Protein AF-M1AM90-F1 (afdb_monomer_lite)

Sequence (160 aa):
MSVYAFPLSHRPKAVEILHHPFFWNSEMRLSFLRDASDRVELEDREDGSELLGALESVKTVALGGLWNDKMDSAFINDIGRYRRYKYDSVRDLLRVIRNKLNHYRELSKEIQGILGQVPEGFESYFSTRFPRLVIEVYKVLHTYCLEEDIFQKYFKGNQN

Foldseek 3Di:
DDDPDDDPPPPPDPQQVCLQCVNDDLVVLLLLLLVLLVVCVPDDPPPPDPLQVLQLVCLCQQQVDQVVVLADPVLVVVVVVPDDADSSGLSRVSVSSNVCVVCVVVDDPVVCVQCDDPRHSNSCSSCVNGVCNSNSSVVSCCVVVVPPPSCCCSRRNDPD

pLDDT: mean 88.47, std 16.45, range [31.17, 98.62]

Secondary structure (DSSP, 8-state):
-------GGG---HHHHHTSGGG--HHHHHHHHHHHHHHHHTS-TTTT-HHHHHHHHTHHHHHSS-GGGGS-HHHHHHHHTT----TT-HHHHHHHHHHHHHTGGGS-HHHHHHH-STTHHHHHHHHHH-TTHHHHHHHHHHHHSTT-HHHHHHHT----

InterPro domains:
  IPR010513 KEN domain [PF06479] (29-155)
  IPR010513 KEN domain [PS51392] (26-157)
  IPR038357 KEN domain superfamily [G3DSA:1.20.1440.180] (26-160)
  IPR045133 Serine/threonine-protein kinase/endoribonuclease IRE1/2-like [PTHR13954] (9-158)

Organism: Solanum tuberosum (NCBI:txid4113)

Structure (mmCIF, N/CA/C/O backbone):
data_AF-M1AM90-F1
#
_entry.id   AF-M1AM90-F1
#
loop_
_atom_site.group_PDB
_atom_site.id
_atom_site.type_symbol
_atom_site.label_atom_id
_atom_site.label_alt_id
_atom_site.label_comp_id
_atom_site.label_asym_id
_atom_site.label_entity_id
_atom_site.label_seq_id
_atom_site.pdbx_PDB_ins_code
_atom_site.Cartn_x
_atom_site.Cartn_y
_atom_site.Cartn_z
_atom_site.occupancy
_atom_site.B_iso_or_equiv
_atom_site.auth_seq_id
_atom_site.auth_comp_id
_atom_site.auth_asym_id
_atom_site.auth_atom_id
_atom_site.pdbx_PDB_model_num
ATOM 1 N N . MET A 1 1 ? -11.673 -35.713 -24.450 1.00 39.75 1 MET A N 1
ATOM 2 C CA . MET A 1 1 ? -10.957 -34.999 -23.373 1.00 39.75 1 MET A CA 1
ATOM 3 C C . MET A 1 1 ? -9.577 -34.646 -23.900 1.00 39.75 1 MET A C 1
ATOM 5 O O . MET A 1 1 ? -8.798 -35.558 -24.130 1.00 39.75 1 MET A O 1
ATOM 9 N N . SER A 1 2 ? -9.311 -33.372 -24.192 1.00 38.16 2 SER A N 1
ATOM 10 C CA . SER A 1 2 ? -7.992 -32.914 -24.650 1.00 38.16 2 SER A CA 1
ATOM 11 C C . SER A 1 2 ? -7.334 -32.150 -23.508 1.00 38.16 2 SER A C 1
ATOM 13 O O . SER A 1 2 ? -7.781 -31.064 -23.144 1.00 38.16 2 SER A O 1
ATOM 15 N N . VAL A 1 3 ? -6.327 -32.761 -22.891 1.00 45.84 3 VAL A N 1
ATOM 16 C CA . VAL A 1 3 ? -5.437 -32.107 -21.931 1.00 45.84 3 VAL A CA 1
ATOM 17 C C . VAL A 1 3 ? -4.437 -31.278 -22.728 1.00 45.84 3 VAL A C 1
ATOM 19 O O . VAL A 1 3 ? -3.492 -31.812 -23.301 1.00 45.84 3 VAL A O 1
ATOM 22 N N . TYR A 1 4 ? -4.655 -29.965 -22.782 1.00 49.28 4 TYR A N 1
ATOM 23 C CA . TYR A 1 4 ? -3.642 -29.021 -23.242 1.00 49.28 4 TYR A CA 1
ATOM 24 C C . TYR A 1 4 ? -2.497 -29.001 -22.222 1.00 49.28 4 TYR A C 1
ATOM 26 O O . TYR A 1 4 ? -2.561 -28.321 -21.199 1.00 49.28 4 TYR A O 1
ATOM 34 N N . ALA A 1 5 ? -1.457 -29.790 -22.483 1.00 51.53 5 ALA A N 1
ATOM 35 C CA . ALA A 1 5 ? -0.193 -29.694 -21.773 1.00 51.53 5 ALA A CA 1
ATOM 36 C C . ALA A 1 5 ? 0.522 -28.410 -22.223 1.00 51.53 5 ALA A C 1
ATOM 38 O O . ALA A 1 5 ? 0.923 -28.283 -23.379 1.00 51.53 5 ALA A O 1
ATOM 39 N N . PHE A 1 6 ? 0.653 -27.443 -21.313 1.00 45.41 6 PHE A N 1
ATOM 40 C CA . PHE A 1 6 ? 1.503 -26.270 -21.518 1.00 45.41 6 PHE A CA 1
ATOM 41 C C . PHE A 1 6 ? 2.966 -26.704 -21.762 1.00 45.41 6 PHE A C 1
ATOM 43 O O . PHE A 1 6 ? 3.430 -27.648 -21.114 1.00 45.41 6 PHE A O 1
ATOM 50 N N . PRO A 1 7 ? 3.717 -26.024 -22.650 1.00 48.88 7 PRO A N 1
ATOM 51 C CA . PRO A 1 7 ? 5.130 -26.313 -22.873 1.00 48.88 7 PRO A CA 1
ATOM 52 C C . PRO A 1 7 ? 5.957 -26.167 -21.583 1.00 48.88 7 PRO A C 1
ATOM 54 O O . PRO A 1 7 ? 5.844 -25.175 -20.862 1.00 48.88 7 PRO A O 1
ATOM 57 N N . LEU A 1 8 ? 6.830 -27.147 -21.317 1.00 51.03 8 LEU A N 1
ATOM 58 C CA . LEU A 1 8 ? 7.662 -27.265 -20.104 1.00 51.03 8 LEU A CA 1
ATOM 59 C C . LEU A 1 8 ? 8.604 -26.070 -19.850 1.00 51.03 8 LEU A C 1
ATOM 61 O O . LEU A 1 8 ? 9.078 -25.904 -18.730 1.00 51.03 8 LEU A O 1
ATOM 65 N N . SER A 1 9 ? 8.856 -25.231 -20.858 1.00 53.50 9 SER A N 1
ATOM 66 C CA . SER A 1 9 ? 9.759 -24.072 -20.798 1.00 53.50 9 SER A CA 1
ATOM 67 C C . SER A 1 9 ? 9.219 -22.865 -20.021 1.00 53.50 9 SER A C 1
ATOM 69 O O . SER A 1 9 ? 9.967 -21.923 -19.795 1.00 53.50 9 SER A O 1
ATOM 71 N N . HIS A 1 10 ? 7.950 -22.889 -19.602 1.00 54.16 10 HIS A N 1
ATOM 72 C CA . HIS A 1 10 ? 7.307 -21.791 -18.864 1.00 54.16 10 HIS A CA 1
ATOM 73 C C . HIS A 1 10 ? 6.840 -22.198 -17.463 1.00 54.16 10 HIS A C 1
ATOM 75 O O . HIS A 1 10 ? 6.128 -21.437 -16.811 1.00 54.16 10 HIS A O 1
ATOM 81 N N . ARG A 1 11 ? 7.184 -23.406 -16.994 1.00 51.91 11 ARG A N 1
ATOM 82 C CA . ARG A 1 11 ? 6.877 -23.802 -15.619 1.00 51.91 11 ARG A CA 1
ATOM 83 C C . ARG A 1 11 ? 7.877 -23.082 -14.704 1.00 51.91 11 ARG A C 1
ATOM 85 O O . ARG A 1 11 ? 9.056 -23.434 -14.769 1.00 51.91 11 ARG A O 1
ATOM 92 N N . PRO A 1 12 ? 7.444 -22.115 -13.870 1.00 55.53 12 PRO A N 1
ATOM 93 C CA . PRO A 1 12 ? 8.330 -21.548 -12.865 1.00 55.53 12 PRO A CA 1
ATOM 94 C C . PRO A 1 12 ? 8.877 -22.691 -12.015 1.00 55.53 12 PRO A C 1
ATOM 96 O O . PRO A 1 12 ? 8.158 -23.651 -11.699 1.00 55.53 12 PRO A O 1
ATOM 99 N N . LYS A 1 13 ? 10.168 -22.635 -11.693 1.00 58.69 13 LYS A N 1
ATOM 100 C CA . LYS A 1 13 ? 10.783 -23.647 -10.829 1.00 58.69 13 LYS A CA 1
ATOM 101 C C . LYS A 1 13 ? 9.993 -23.675 -9.520 1.00 58.69 13 LYS A C 1
ATOM 103 O O . LYS A 1 13 ? 9.533 -22.639 -9.057 1.00 58.69 13 LYS A O 1
ATOM 108 N N . ALA A 1 14 ? 9.825 -24.841 -8.895 1.00 55.25 14 ALA A N 1
ATOM 109 C CA . ALA A 1 14 ? 9.034 -24.953 -7.659 1.00 55.25 14 ALA A CA 1
ATOM 110 C C . ALA A 1 14 ? 9.487 -23.957 -6.565 1.00 55.25 14 ALA A C 1
ATOM 112 O O . ALA A 1 14 ? 8.665 -23.467 -5.798 1.00 55.25 14 ALA A O 1
ATOM 113 N N . VAL A 1 15 ? 10.776 -23.595 -6.566 1.00 55.91 15 VAL A N 1
ATOM 114 C CA . VAL A 1 15 ? 11.354 -22.559 -5.701 1.00 55.91 15 VAL A CA 1
ATOM 115 C C . VAL A 1 15 ? 10.857 -21.142 -6.029 1.00 55.91 15 VAL A C 1
ATOM 117 O O . VAL A 1 15 ? 10.662 -20.351 -5.124 1.00 55.91 15 VAL A O 1
ATOM 120 N N . GLU A 1 16 ? 10.581 -20.817 -7.292 1.00 57.38 16 GLU A N 1
ATOM 121 C CA . GLU A 1 16 ? 10.027 -19.520 -7.717 1.00 57.38 16 GLU A CA 1
ATOM 122 C C . GLU A 1 16 ? 8.544 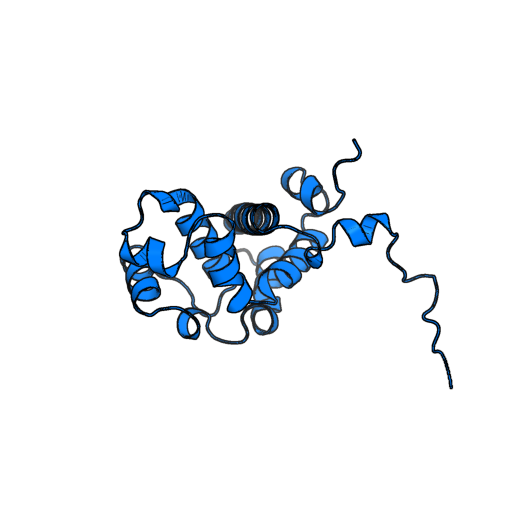-19.394 -7.323 1.00 57.38 16 GLU A C 1
ATOM 124 O O . GLU A 1 16 ? 8.069 -18.305 -7.013 1.00 57.38 16 GLU A O 1
ATOM 129 N N . ILE A 1 17 ? 7.812 -20.517 -7.258 1.00 60.66 17 ILE A N 1
ATOM 130 C CA . ILE A 1 17 ? 6.397 -20.544 -6.849 1.00 60.66 17 ILE A CA 1
ATOM 131 C C . ILE A 1 17 ? 6.238 -20.228 -5.356 1.00 60.66 17 ILE A C 1
ATOM 133 O O . ILE A 1 17 ? 5.307 -19.515 -4.988 1.00 60.66 17 ILE A O 1
ATOM 137 N N . LEU A 1 18 ? 7.140 -20.718 -4.499 1.00 62.09 18 LEU A N 1
ATOM 138 C CA . LEU A 1 18 ? 7.067 -20.501 -3.047 1.00 62.09 18 LEU A CA 1
ATOM 139 C C . LEU A 1 18 ? 7.219 -19.024 -2.647 1.00 62.09 18 LEU A C 1
ATOM 141 O O . LEU A 1 18 ? 6.713 -18.622 -1.602 1.00 62.09 18 LEU A O 1
ATOM 145 N N . HIS A 1 19 ? 7.847 -18.203 -3.493 1.00 73.88 19 HIS A N 1
ATOM 146 C CA . HIS A 1 19 ? 8.034 -16.766 -3.256 1.00 73.88 19 HIS A CA 1
ATOM 147 C C . HIS A 1 19 ? 6.938 -15.898 -3.869 1.00 73.88 19 HIS A C 1
ATOM 149 O O . HIS A 1 19 ? 6.949 -14.678 -3.710 1.00 73.88 19 HIS A O 1
ATOM 155 N N . HIS A 1 20 ? 5.959 -16.514 -4.533 1.00 85.38 20 HIS A N 1
ATOM 156 C CA . HIS A 1 20 ? 4.832 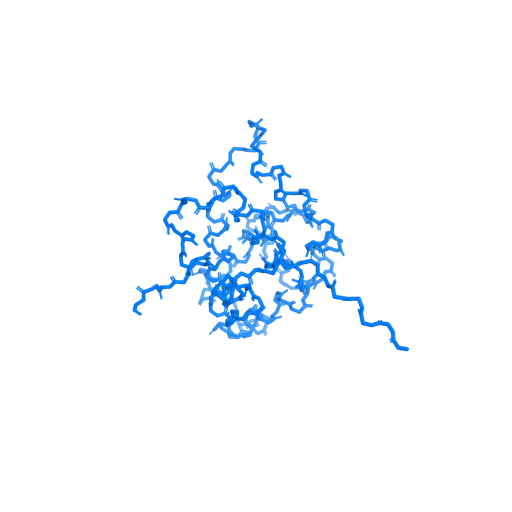-15.791 -5.088 1.00 85.38 20 HIS A CA 1
ATOM 157 C C . HIS A 1 20 ? 3.990 -15.157 -3.958 1.00 85.38 20 HIS A C 1
ATOM 159 O O . HIS A 1 20 ? 3.638 -15.863 -3.006 1.00 85.38 20 HIS A O 1
ATOM 165 N N . PRO A 1 21 ? 3.558 -13.880 -4.076 1.00 90.75 21 PRO A N 1
ATOM 166 C CA . PRO A 1 21 ? 2.822 -13.173 -3.017 1.00 90.75 21 PRO A CA 1
ATOM 167 C C . PRO A 1 21 ? 1.542 -13.845 -2.512 1.00 90.75 21 PRO A C 1
ATOM 169 O O . PRO A 1 21 ? 1.039 -13.533 -1.432 1.00 90.75 21 PRO A O 1
ATOM 172 N N . PHE A 1 22 ? 1.011 -14.787 -3.293 1.00 87.31 22 PHE A N 1
ATOM 173 C CA . PHE A 1 22 ? -0.095 -15.650 -2.886 1.00 87.31 22 PHE A CA 1
ATOM 174 C C . PHE A 1 22 ? 0.187 -16.391 -1.569 1.00 87.31 22 PHE A C 1
ATOM 176 O O . PHE A 1 22 ? -0.715 -16.496 -0.743 1.00 87.31 22 PHE A O 1
ATOM 183 N N . PHE A 1 23 ? 1.424 -16.845 -1.349 1.00 89.38 23 PHE A N 1
ATOM 184 C CA . PHE A 1 23 ? 1.813 -17.625 -0.167 1.00 89.38 23 PHE A CA 1
ATOM 185 C C . PHE A 1 23 ? 2.270 -16.773 1.019 1.00 89.38 23 PHE A C 1
ATOM 187 O O . PHE A 1 23 ? 2.543 -17.306 2.092 1.00 89.38 23 PHE A O 1
ATOM 194 N N . TRP A 1 24 ? 2.360 -15.456 0.852 1.00 94.12 24 TRP A N 1
ATOM 195 C CA . TRP A 1 24 ? 2.788 -14.571 1.926 1.00 94.12 24 TRP A CA 1
ATOM 196 C C . TRP A 1 24 ? 1.696 -14.411 2.979 1.00 94.12 24 TRP A C 1
ATOM 198 O O . TRP A 1 24 ? 0.523 -14.208 2.651 1.00 94.12 24 TRP A O 1
ATOM 208 N N . ASN A 1 25 ? 2.110 -14.441 4.244 1.00 95.50 25 ASN A N 1
ATOM 209 C CA . ASN A 1 25 ? 1.264 -14.061 5.369 1.00 95.50 25 ASN A CA 1
ATOM 210 C C . ASN A 1 25 ? 1.074 -12.530 5.433 1.00 95.50 25 ASN A C 1
ATOM 212 O O . ASN A 1 25 ? 1.709 -11.769 4.693 1.00 95.50 25 ASN A O 1
ATOM 216 N N . SER A 1 26 ? 0.196 -12.073 6.330 1.00 97.31 26 SER A N 1
ATOM 217 C CA . SER A 1 26 ? -0.151 -10.654 6.457 1.00 97.31 26 SER A CA 1
ATOM 218 C C . SER A 1 26 ? 1.056 -9.771 6.783 1.00 97.31 26 SER A C 1
ATOM 220 O O . SER A 1 26 ? 1.207 -8.692 6.212 1.00 97.31 26 SER A O 1
ATOM 222 N N . GLU A 1 27 ? 1.959 -10.240 7.646 1.00 97.31 27 GLU A N 1
ATOM 223 C CA . GLU A 1 27 ? 3.176 -9.511 8.010 1.00 97.31 27 GLU A CA 1
ATOM 224 C C . GLU A 1 27 ? 4.104 -9.302 6.806 1.00 97.31 27 GLU A C 1
ATOM 226 O O . GLU A 1 27 ? 4.548 -8.182 6.548 1.00 97.31 27 GLU A O 1
ATOM 231 N N . MET A 1 28 ? 4.350 -10.352 6.020 1.00 96.50 28 MET A N 1
ATOM 232 C CA . MET A 1 28 ? 5.222 -10.283 4.850 1.00 96.50 28 MET A CA 1
ATOM 233 C C . MET A 1 28 ? 4.636 -9.375 3.764 1.00 96.50 28 MET A C 1
ATOM 235 O O . MET A 1 28 ? 5.372 -8.577 3.181 1.00 96.50 28 MET A O 1
ATOM 239 N N . ARG A 1 29 ? 3.315 -9.419 3.539 1.00 98.00 29 ARG A N 1
ATOM 240 C CA . ARG A 1 29 ? 2.629 -8.506 2.608 1.00 98.00 29 ARG A CA 1
ATOM 241 C C . ARG A 1 29 ? 2.736 -7.050 3.049 1.00 98.00 29 ARG A C 1
ATOM 243 O O . ARG A 1 29 ? 3.083 -6.200 2.233 1.00 98.00 29 ARG A O 1
ATOM 250 N N . LEU A 1 30 ? 2.487 -6.757 4.326 1.00 98.31 30 LEU A N 1
ATOM 251 C CA . LEU A 1 30 ? 2.615 -5.397 4.855 1.00 98.31 30 LEU A CA 1
ATOM 252 C C . LEU A 1 30 ? 4.058 -4.899 4.806 1.00 98.31 30 LEU A C 1
ATOM 254 O O . LEU A 1 30 ? 4.295 -3.761 4.403 1.00 98.31 30 LEU A O 1
ATOM 258 N N . SER A 1 31 ? 5.023 -5.754 5.152 1.00 98.00 31 SER A N 1
ATOM 259 C CA . SER A 1 31 ? 6.439 -5.415 5.037 1.00 98.00 31 SER A CA 1
ATOM 260 C C . SER A 1 31 ? 6.822 -5.122 3.587 1.00 98.00 31 SER A C 1
ATOM 262 O O . SER A 1 31 ? 7.526 -4.146 3.355 1.00 98.00 31 SER A O 1
ATOM 264 N N . PHE A 1 32 ? 6.346 -5.914 2.621 1.00 98.19 32 PHE A N 1
ATOM 265 C CA . PHE A 1 32 ? 6.599 -5.665 1.203 1.00 98.19 32 PHE A CA 1
ATOM 266 C C . PHE A 1 32 ? 6.022 -4.322 0.747 1.00 98.19 32 PHE A C 1
ATOM 268 O O . PHE A 1 32 ? 6.730 -3.539 0.125 1.00 98.19 32 PHE A O 1
ATOM 275 N N . LEU A 1 33 ? 4.761 -4.017 1.078 1.00 98.44 33 LEU A N 1
ATOM 276 C CA . LEU A 1 33 ? 4.135 -2.746 0.691 1.00 98.44 33 LEU A CA 1
ATOM 277 C C . LEU A 1 33 ? 4.821 -1.532 1.336 1.00 98.44 33 LEU A C 1
ATOM 279 O O . LEU A 1 33 ? 4.917 -0.481 0.703 1.00 98.44 33 LEU A O 1
ATOM 283 N N . ARG A 1 34 ? 5.311 -1.673 2.574 1.00 98.38 34 ARG A N 1
ATOM 284 C CA . ARG A 1 34 ? 6.096 -0.640 3.261 1.00 98.38 34 ARG A CA 1
ATOM 285 C C . ARG A 1 34 ? 7.413 -0.380 2.530 1.00 98.38 34 ARG A C 1
ATOM 287 O O . ARG A 1 34 ? 7.662 0.755 2.137 1.00 98.38 34 ARG A O 1
ATOM 294 N N . ASP A 1 35 ? 8.199 -1.429 2.297 1.00 98.06 35 ASP A N 1
ATOM 295 C CA . ASP A 1 35 ? 9.513 -1.326 1.655 1.00 98.06 35 ASP A CA 1
ATOM 296 C C . ASP A 1 35 ? 9.368 -0.842 0.193 1.00 98.06 35 ASP A C 1
ATOM 298 O O . ASP A 1 35 ? 10.129 0.008 -0.269 1.00 98.06 35 ASP A O 1
ATOM 302 N N . ALA A 1 36 ? 8.313 -1.282 -0.507 1.00 98.12 36 ALA A N 1
ATOM 303 C CA . ALA A 1 36 ? 7.926 -0.764 -1.817 1.00 98.12 36 ALA A CA 1
ATOM 304 C C . ALA A 1 36 ? 7.619 0.738 -1.775 1.00 98.12 36 ALA A C 1
ATOM 306 O O . ALA A 1 36 ? 8.115 1.484 -2.616 1.00 98.12 36 ALA A O 1
ATOM 307 N N . SER A 1 37 ? 6.828 1.191 -0.792 1.00 98.19 37 SER A N 1
ATOM 308 C CA . SER A 1 37 ? 6.523 2.612 -0.609 1.00 98.19 37 SER A CA 1
ATOM 309 C C . SER A 1 37 ? 7.782 3.439 -0.370 1.00 98.19 37 SER A C 1
ATOM 311 O O . SER A 1 37 ? 7.878 4.535 -0.911 1.00 98.19 37 SER A O 1
ATOM 313 N N . ASP A 1 38 ? 8.715 2.965 0.452 1.00 96.88 38 ASP A N 1
ATOM 314 C CA . ASP A 1 38 ? 9.943 3.705 0.743 1.00 96.88 38 ASP A CA 1
ATOM 315 C C . ASP A 1 38 ? 10.833 3.807 -0.495 1.00 96.88 38 ASP A C 1
ATOM 317 O O . ASP A 1 38 ? 11.310 4.896 -0.814 1.00 96.88 38 ASP A O 1
ATOM 321 N N . ARG A 1 39 ? 10.957 2.720 -1.264 1.00 95.69 39 ARG A N 1
ATOM 322 C CA . ARG A 1 39 ? 11.736 2.711 -2.504 1.00 95.69 39 ARG A CA 1
ATOM 323 C C . ARG A 1 39 ? 11.203 3.687 -3.551 1.00 95.69 39 ARG A C 1
ATOM 325 O O . ARG A 1 39 ? 11.993 4.409 -4.154 1.00 95.69 39 ARG A O 1
ATOM 332 N N . VAL A 1 40 ? 9.889 3.719 -3.779 1.00 94.75 40 VAL A N 1
ATOM 333 C CA . VAL A 1 40 ? 9.280 4.593 -4.803 1.00 94.75 40 VAL A CA 1
ATOM 334 C C . VAL A 1 40 ? 9.187 6.054 -4.358 1.00 94.75 40 VAL A C 1
ATOM 336 O O . VAL A 1 40 ? 8.995 6.940 -5.188 1.00 94.75 40 VAL A O 1
ATOM 339 N N . GLU A 1 41 ? 9.309 6.342 -3.058 1.00 92.94 41 GLU A N 1
ATOM 340 C CA . GLU A 1 41 ? 9.377 7.722 -2.568 1.00 92.94 41 GLU A CA 1
ATOM 341 C C . GLU A 1 41 ? 10.725 8.391 -2.873 1.00 92.94 41 GLU A C 1
ATOM 343 O O . GLU A 1 41 ? 10.757 9.619 -2.929 1.00 92.94 41 GLU A O 1
ATOM 348 N N . LEU A 1 42 ? 11.784 7.610 -3.128 1.00 91.00 42 LEU A N 1
ATOM 349 C CA . LEU A 1 42 ? 13.095 8.103 -3.576 1.00 91.00 42 LEU A CA 1
ATOM 350 C C . LEU A 1 42 ? 13.104 8.553 -5.045 1.00 91.00 42 LEU A C 1
ATOM 352 O O . LEU A 1 42 ? 14.031 9.235 -5.465 1.00 91.00 42 LEU A O 1
ATOM 356 N N . GLU A 1 43 ? 12.092 8.169 -5.824 1.00 88.50 43 GLU A N 1
ATOM 357 C CA . GLU A 1 43 ? 11.989 8.521 -7.238 1.00 88.50 43 GLU A CA 1
ATOM 358 C C . GLU A 1 43 ? 11.405 9.929 -7.424 1.00 88.50 43 GLU A C 1
ATOM 360 O O . GLU A 1 43 ? 10.340 10.267 -6.868 1.00 88.50 43 GLU A O 1
ATOM 365 N N . ASP A 1 44 ? 12.072 10.722 -8.266 1.00 77.88 44 ASP A N 1
ATOM 366 C CA . ASP A 1 44 ? 11.612 12.051 -8.653 1.00 77.88 44 ASP A CA 1
ATOM 367 C C . ASP A 1 44 ? 10.375 11.955 -9.566 1.00 77.88 44 ASP A C 1
ATOM 369 O O . ASP A 1 44 ? 10.287 11.133 -10.481 1.00 77.88 44 ASP A O 1
ATOM 373 N N . ARG A 1 45 ? 9.377 12.795 -9.280 1.00 72.12 45 ARG A N 1
ATOM 374 C CA . ARG A 1 45 ? 8.126 12.885 -10.042 1.00 72.12 45 ARG A CA 1
ATOM 375 C C . ARG A 1 45 ? 8.298 13.665 -11.344 1.00 72.12 45 ARG A C 1
ATOM 377 O O . ARG A 1 45 ? 7.459 13.501 -12.228 1.00 72.12 45 ARG A O 1
ATOM 384 N N . GLU A 1 46 ? 9.312 14.520 -11.436 1.00 67.94 46 GLU A N 1
ATOM 385 C CA . GLU A 1 46 ? 9.529 15.426 -12.567 1.00 67.94 46 GLU A CA 1
ATOM 386 C C . GLU A 1 46 ? 10.466 14.820 -13.625 1.00 67.94 46 GLU A C 1
ATOM 388 O O . GLU A 1 46 ? 10.289 15.087 -14.812 1.00 67.94 46 GLU A O 1
ATOM 393 N N . ASP A 1 47 ? 11.345 13.893 -13.230 1.00 72.69 47 ASP A N 1
ATOM 394 C CA . ASP A 1 47 ? 12.392 13.333 -14.102 1.00 72.69 47 ASP A CA 1
ATOM 395 C C . ASP A 1 47 ? 11.977 12.096 -14.920 1.00 72.69 47 ASP A C 1
ATOM 397 O O . ASP A 1 47 ? 12.818 11.401 -15.487 1.00 72.69 47 ASP A O 1
ATOM 401 N N . GLY A 1 48 ? 10.681 11.791 -15.020 1.00 72.75 48 GLY A N 1
ATOM 402 C CA . GLY A 1 48 ? 10.215 10.708 -15.896 1.00 72.75 48 GLY A CA 1
ATOM 403 C C . GLY A 1 48 ? 10.713 9.312 -15.494 1.00 72.75 48 GLY A C 1
ATOM 404 O O . GLY A 1 48 ? 10.978 8.489 -16.366 1.00 72.75 48 GLY A O 1
ATOM 405 N N . SER A 1 49 ? 10.822 9.040 -14.186 1.00 90.19 49 SER A N 1
ATOM 406 C CA . SER A 1 49 ? 11.212 7.732 -13.637 1.00 90.19 49 SER A CA 1
ATOM 407 C C . SER A 1 49 ? 10.433 6.577 -14.281 1.00 90.19 49 SER A C 1
ATOM 409 O O . SER A 1 49 ? 9.204 6.493 -14.167 1.00 90.19 49 SER A O 1
ATOM 411 N N . GLU A 1 50 ? 11.157 5.648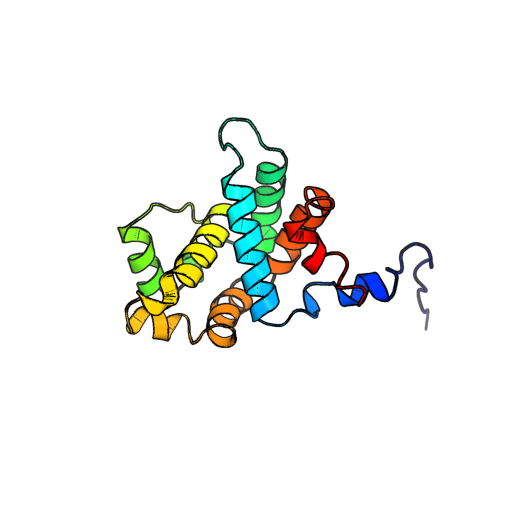 -14.915 1.00 93.56 50 GLU A N 1
ATOM 412 C CA . GLU A 1 50 ? 10.573 4.447 -15.524 1.00 93.56 50 GLU A CA 1
ATOM 413 C C . GLU A 1 50 ? 9.865 3.575 -14.483 1.00 93.56 50 GLU A C 1
ATOM 415 O O . GLU A 1 50 ? 8.790 3.041 -14.755 1.00 93.56 50 GLU A O 1
ATOM 420 N N . LEU A 1 51 ? 10.420 3.486 -13.268 1.00 95.00 51 LEU A N 1
ATOM 421 C CA . LEU A 1 51 ? 9.822 2.745 -12.160 1.00 95.00 51 LEU A CA 1
ATOM 422 C C . LEU A 1 51 ? 8.478 3.357 -11.748 1.00 95.00 51 LEU A C 1
ATOM 424 O O . LEU A 1 51 ? 7.491 2.634 -11.599 1.00 95.00 51 LEU A O 1
ATOM 428 N N . LEU A 1 52 ? 8.407 4.683 -11.584 1.00 94.75 52 LEU A N 1
ATOM 429 C CA . LEU A 1 52 ? 7.139 5.352 -11.275 1.00 94.75 52 LEU A CA 1
ATOM 430 C C . LEU A 1 52 ? 6.136 5.222 -12.419 1.00 94.75 52 LEU A C 1
ATOM 432 O O . LEU A 1 52 ? 4.957 4.974 -12.165 1.00 94.75 52 LEU A O 1
ATOM 436 N N . GLY A 1 53 ? 6.595 5.349 -13.665 1.00 95.44 53 GLY A N 1
ATOM 437 C CA . GLY A 1 53 ? 5.766 5.132 -14.847 1.00 95.44 53 GLY A CA 1
ATOM 438 C C . GLY A 1 53 ? 5.168 3.725 -14.864 1.00 95.44 53 GLY A C 1
ATOM 439 O O . GLY A 1 53 ? 3.955 3.566 -15.014 1.00 95.44 53 GLY A O 1
ATOM 440 N N . ALA A 1 54 ? 5.991 2.703 -14.623 1.00 96.94 54 ALA A N 1
ATOM 441 C CA . ALA A 1 54 ? 5.558 1.314 -14.540 1.00 96.94 54 ALA A CA 1
ATOM 442 C C . ALA A 1 54 ? 4.590 1.080 -13.371 1.00 96.94 54 ALA A C 1
ATOM 444 O O . ALA A 1 54 ? 3.557 0.431 -13.554 1.00 96.94 54 ALA A O 1
ATOM 445 N N . LEU A 1 55 ? 4.859 1.656 -12.197 1.00 97.56 55 LEU A N 1
ATOM 446 C CA . LEU A 1 55 ? 3.983 1.549 -11.031 1.00 97.56 55 LEU A CA 1
ATOM 447 C C . LEU A 1 55 ? 2.605 2.173 -11.282 1.00 97.56 55 LEU A C 1
ATOM 449 O O . LEU A 1 55 ? 1.582 1.594 -10.922 1.00 97.56 55 LEU A O 1
ATOM 453 N N . GLU A 1 56 ? 2.553 3.342 -11.914 1.00 97.12 56 GLU A N 1
ATOM 454 C CA . GLU A 1 56 ? 1.279 3.997 -12.208 1.00 97.12 56 GLU A CA 1
ATOM 455 C C . GLU A 1 56 ? 0.568 3.374 -13.420 1.00 97.12 56 GLU A C 1
ATOM 457 O O . GLU A 1 56 ? -0.657 3.455 -13.520 1.00 97.12 56 GLU A O 1
ATOM 462 N N . SER A 1 57 ? 1.284 2.661 -14.299 1.00 97.25 57 SER A N 1
ATOM 463 C CA . SER A 1 57 ? 0.677 1.922 -15.417 1.00 97.25 57 SER A CA 1
ATOM 464 C C . SER A 1 57 ? -0.239 0.779 -14.957 1.00 97.25 57 SER A C 1
ATOM 466 O O . SER A 1 57 ? -1.222 0.463 -15.630 1.00 97.25 57 SER A O 1
ATOM 468 N N . VAL A 1 58 ? 0.014 0.193 -13.777 1.00 97.62 58 VAL A N 1
ATOM 469 C CA . VAL A 1 58 ? -0.797 -0.915 -13.241 1.00 97.62 58 VAL A CA 1
ATOM 470 C C . VAL A 1 58 ? -2.030 -0.445 -12.463 1.00 97.62 58 VAL A C 1
ATOM 472 O O . VAL A 1 58 ? -2.817 -1.276 -12.004 1.00 97.62 58 VAL A O 1
ATOM 475 N N . LYS A 1 59 ? -2.252 0.872 -12.327 1.00 97.00 59 LYS A N 1
ATOM 476 C CA . LYS A 1 59 ? -3.289 1.443 -11.451 1.00 97.00 59 LYS A CA 1
ATOM 477 C C . LYS A 1 59 ? -4.700 0.942 -11.739 1.00 97.00 59 LYS A C 1
ATOM 479 O O . LYS A 1 59 ? -5.450 0.662 -10.807 1.00 97.00 59 LYS A O 1
ATOM 484 N N . THR A 1 60 ? -5.056 0.755 -13.009 1.00 97.00 60 THR A N 1
ATOM 485 C CA . THR A 1 60 ? -6.390 0.268 -13.392 1.00 97.00 60 THR A CA 1
ATOM 486 C C . THR A 1 60 ? -6.655 -1.127 -12.828 1.00 97.00 60 THR A C 1
ATOM 488 O O . THR A 1 60 ? -7.751 -1.389 -12.340 1.00 97.00 60 THR A O 1
ATOM 491 N N . VAL A 1 61 ? -5.650 -2.007 -12.834 1.00 97.56 61 VAL A N 1
ATOM 492 C CA . VAL A 1 61 ? -5.774 -3.384 -12.331 1.00 97.56 61 VAL A CA 1
ATOM 493 C C . VAL A 1 61 ? -5.599 -3.435 -10.813 1.00 97.56 61 VAL A C 1
ATOM 495 O O . VAL A 1 61 ? -6.348 -4.132 -10.134 1.00 97.56 61 VAL A O 1
ATOM 498 N N . ALA A 1 62 ? -4.627 -2.693 -10.277 1.00 97.62 62 ALA A N 1
ATOM 499 C CA . ALA A 1 62 ? -4.298 -2.689 -8.855 1.00 97.62 62 ALA A CA 1
ATOM 500 C C . ALA A 1 62 ? -5.391 -2.028 -8.000 1.00 97.62 62 ALA A C 1
ATOM 502 O O . ALA A 1 62 ? -5.747 -2.547 -6.942 1.00 97.62 62 ALA A O 1
ATOM 503 N N . LEU A 1 63 ? -5.925 -0.893 -8.467 1.00 98.00 63 LEU A N 1
ATOM 504 C CA . LEU A 1 63 ? -6.892 -0.081 -7.731 1.00 98.00 63 LEU A CA 1
ATOM 505 C C . LEU A 1 63 ? -8.328 -0.365 -8.154 1.00 98.00 63 LEU A C 1
ATOM 507 O O . LEU A 1 63 ? -9.210 -0.360 -7.301 1.00 98.00 63 LEU A O 1
ATOM 511 N N . GLY A 1 64 ? -8.583 -0.610 -9.445 1.00 95.75 64 GLY A N 1
ATOM 512 C CA . GLY A 1 64 ? -9.929 -0.826 -9.982 1.00 95.75 64 GLY A CA 1
ATOM 513 C C . GLY A 1 64 ? -10.870 0.364 -9.761 1.00 95.75 64 GLY A C 1
ATOM 514 O O . GLY A 1 64 ? -11.988 0.152 -9.293 1.00 95.75 64 GLY A O 1
ATOM 515 N N . GLY A 1 65 ? -10.392 1.588 -10.004 1.00 95.38 65 GLY A N 1
ATOM 516 C CA . GLY A 1 65 ? -11.103 2.852 -9.760 1.00 95.38 65 GLY A CA 1
ATOM 517 C C . GLY A 1 65 ? -10.301 3.821 -8.885 1.00 95.38 65 GLY A C 1
ATOM 518 O O . GLY A 1 65 ? -9.122 3.580 -8.618 1.00 95.38 65 GLY A O 1
ATOM 519 N N . LEU A 1 66 ? -10.940 4.905 -8.433 1.00 97.69 66 LEU A N 1
ATOM 520 C CA . LEU A 1 66 ? -10.361 5.782 -7.415 1.00 97.69 66 LEU A CA 1
ATOM 521 C C . LEU A 1 66 ? -10.348 5.045 -6.075 1.00 97.69 66 LEU A C 1
ATOM 523 O O . LEU A 1 66 ? -11.349 4.451 -5.669 1.00 97.69 66 LEU A O 1
ATOM 527 N N . TRP A 1 67 ? -9.213 5.045 -5.381 1.00 97.94 67 TRP A N 1
ATOM 528 C CA . TRP A 1 67 ? -9.090 4.228 -4.178 1.00 97.94 67 TRP A CA 1
ATOM 529 C C . TRP A 1 67 ? -9.863 4.796 -2.987 1.00 97.94 67 TRP A C 1
ATOM 531 O O . TRP A 1 67 ? -10.248 4.024 -2.118 1.00 97.94 67 TRP A O 1
ATOM 541 N N . ASN A 1 68 ? -10.150 6.101 -2.937 1.00 97.25 68 ASN A N 1
ATOM 542 C CA . ASN A 1 68 ? -10.937 6.699 -1.852 1.00 97.25 68 ASN A CA 1
ATOM 543 C C . ASN A 1 68 ? -12.386 6.201 -1.823 1.00 97.25 68 ASN A C 1
ATOM 545 O O . ASN A 1 68 ? -12.960 6.107 -0.743 1.00 97.25 68 ASN A O 1
ATOM 549 N N . ASP A 1 69 ? -12.953 5.843 -2.976 1.00 97.19 69 ASP A N 1
ATOM 550 C CA . ASP A 1 69 ? -14.345 5.389 -3.085 1.00 97.19 69 ASP A CA 1
ATOM 551 C C . ASP A 1 69 ? -14.564 4.019 -2.422 1.00 97.19 69 ASP A C 1
ATOM 553 O O . ASP A 1 69 ? -15.692 3.618 -2.147 1.00 97.19 69 ASP A O 1
ATOM 557 N N . LYS A 1 70 ? -13.475 3.291 -2.148 1.00 97.62 70 LYS A N 1
ATOM 558 C CA . LYS A 1 70 ? -13.483 1.967 -1.509 1.00 97.62 70 LYS A CA 1
ATOM 559 C C . LYS A 1 70 ? -13.198 2.024 -0.011 1.00 97.62 70 LYS A C 1
ATOM 561 O O . LYS A 1 70 ? -13.145 0.983 0.638 1.00 97.62 70 LYS A O 1
ATOM 566 N N . MET A 1 71 ? -12.957 3.212 0.534 1.00 97.50 71 MET A N 1
ATOM 567 C CA . MET A 1 71 ? -12.440 3.405 1.886 1.00 97.50 71 MET A CA 1
ATOM 568 C C . MET A 1 71 ? -13.482 4.080 2.763 1.00 97.50 71 MET A C 1
ATOM 570 O O . MET A 1 71 ? -14.295 4.876 2.296 1.00 97.50 71 MET A O 1
ATOM 574 N N . ASP A 1 72 ? -13.420 3.800 4.057 1.00 98.06 72 ASP A N 1
ATOM 575 C CA . ASP A 1 72 ? -14.311 4.413 5.029 1.00 98.06 72 ASP A CA 1
ATOM 576 C C . ASP A 1 72 ? -14.135 5.939 5.051 1.00 98.06 72 ASP A C 1
ATOM 578 O O . ASP A 1 72 ? -13.018 6.461 5.118 1.00 98.06 72 ASP A O 1
ATOM 582 N N . SER A 1 73 ? -15.245 6.682 5.025 1.00 96.62 73 SER A N 1
ATOM 583 C CA . SER A 1 73 ? -15.207 8.149 4.948 1.00 96.62 73 SER A CA 1
ATOM 584 C C . SER A 1 73 ? -14.492 8.776 6.146 1.00 96.62 73 SER A C 1
ATOM 586 O O . SER A 1 73 ? -13.769 9.756 5.983 1.00 96.62 73 SER A O 1
ATOM 588 N N . ALA A 1 74 ? -14.633 8.188 7.341 1.00 96.31 74 ALA A N 1
ATOM 589 C CA . ALA A 1 74 ? -13.894 8.609 8.532 1.00 96.31 74 ALA A CA 1
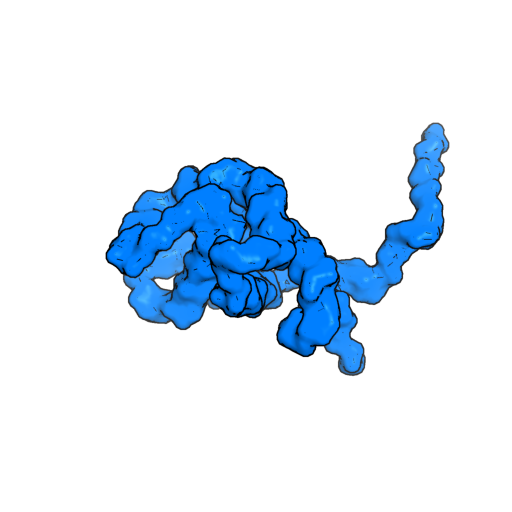ATOM 590 C C . ALA A 1 74 ? -12.374 8.473 8.336 1.00 96.31 74 ALA A C 1
ATOM 592 O O . ALA A 1 74 ? -11.622 9.388 8.673 1.00 96.31 74 ALA A O 1
ATOM 593 N N . PHE A 1 75 ? -11.924 7.383 7.706 1.00 96.94 75 PHE A N 1
ATOM 594 C CA . PHE A 1 75 ? -10.517 7.174 7.376 1.00 96.94 75 PHE A CA 1
ATOM 595 C C . PHE A 1 75 ? -10.014 8.170 6.323 1.00 96.94 75 PHE A C 1
ATOM 597 O O . PHE A 1 75 ? -8.951 8.766 6.502 1.00 96.94 75 PHE A O 1
ATOM 604 N N . ILE A 1 76 ? -10.784 8.413 5.256 1.00 96.88 76 ILE A N 1
ATOM 605 C CA . ILE A 1 76 ? -10.432 9.408 4.228 1.00 96.88 76 ILE A CA 1
ATOM 606 C C . ILE A 1 76 ? -10.327 10.817 4.821 1.00 96.88 76 ILE A C 1
ATOM 608 O O . ILE A 1 76 ? -9.364 11.539 4.551 1.00 96.88 76 ILE A O 1
ATOM 612 N N . ASN A 1 77 ? -11.270 11.188 5.684 1.00 94.56 77 ASN A N 1
ATOM 613 C CA . ASN A 1 77 ? -11.247 12.474 6.371 1.00 94.56 77 ASN A CA 1
ATOM 614 C C . ASN A 1 77 ? -10.039 12.605 7.307 1.00 94.56 77 ASN A C 1
ATOM 616 O O . ASN A 1 77 ? -9.456 13.684 7.383 1.00 94.56 77 ASN A O 1
ATOM 620 N N . ASP A 1 78 ? -9.637 11.535 7.997 1.00 93.44 78 ASP A N 1
ATOM 621 C CA . ASP A 1 78 ? -8.456 11.534 8.867 1.00 93.44 78 ASP A CA 1
ATOM 622 C C . ASP A 1 78 ? -7.157 11.752 8.075 1.00 93.44 78 ASP A C 1
ATOM 624 O O . ASP A 1 78 ? -6.352 12.624 8.412 1.00 93.44 78 ASP A O 1
ATOM 628 N N . ILE A 1 79 ? -6.960 11.014 6.977 1.00 93.44 79 ILE A N 1
ATOM 629 C CA . ILE A 1 79 ? -5.721 11.117 6.189 1.00 93.44 79 ILE A CA 1
ATOM 630 C C . ILE A 1 79 ? -5.626 12.446 5.431 1.00 93.44 79 ILE A C 1
ATOM 632 O O . ILE A 1 79 ? -4.525 12.978 5.269 1.00 93.44 79 ILE A O 1
ATOM 636 N N . GLY A 1 80 ? -6.768 13.005 5.016 1.00 90.19 80 GLY A N 1
ATOM 637 C CA . GLY A 1 80 ? -6.849 14.263 4.275 1.00 90.19 80 GLY A CA 1
ATOM 638 C C . GLY A 1 80 ? -6.493 15.509 5.092 1.00 90.19 80 GLY A C 1
ATOM 639 O O . GLY A 1 80 ? -6.182 16.542 4.502 1.00 90.19 80 GLY A O 1
ATOM 640 N N . ARG A 1 81 ? -6.478 15.429 6.433 1.00 86.44 81 ARG A N 1
ATOM 641 C CA . ARG A 1 81 ? -6.127 16.565 7.314 1.00 86.44 81 ARG A CA 1
ATOM 642 C C . ARG A 1 81 ? -4.678 17.011 7.170 1.00 86.44 81 ARG A C 1
ATOM 644 O O . ARG A 1 81 ? -4.389 18.199 7.245 1.00 86.44 81 ARG A O 1
ATOM 651 N N . TYR A 1 82 ? -3.772 16.056 6.992 1.00 78.81 82 TYR A N 1
ATOM 652 C CA . TYR A 1 82 ? -2.332 16.308 7.072 1.00 78.81 82 TYR A CA 1
ATOM 653 C C . TYR A 1 82 ? -1.664 16.390 5.704 1.00 78.81 82 TYR A C 1
ATOM 655 O O . TYR A 1 82 ? -0.603 16.998 5.563 1.00 78.81 82 TYR A O 1
ATOM 663 N N . ARG A 1 83 ? -2.242 15.741 4.687 1.00 86.19 83 ARG A N 1
ATOM 664 C CA . ARG A 1 83 ? -1.610 15.619 3.375 1.00 86.19 83 ARG A CA 1
ATOM 665 C C . ARG A 1 83 ? -2.652 15.420 2.283 1.00 86.19 83 ARG A C 1
ATOM 667 O O . ARG A 1 83 ? -3.610 14.674 2.447 1.00 86.19 83 ARG A O 1
ATOM 674 N N . ARG A 1 84 ? -2.421 16.061 1.135 1.00 89.69 84 ARG A N 1
ATOM 675 C CA . ARG A 1 84 ? -3.192 15.807 -0.085 1.00 89.69 84 ARG A CA 1
ATOM 676 C C . ARG A 1 84 ? -2.663 14.547 -0.760 1.00 89.69 84 ARG A C 1
ATOM 678 O O . ARG A 1 84 ? -1.456 14.427 -0.984 1.00 89.69 84 ARG A O 1
ATOM 685 N N . TYR A 1 85 ? -3.572 13.636 -1.081 1.00 94.62 85 TYR A N 1
ATOM 686 C CA . TYR A 1 85 ? -3.273 12.416 -1.816 1.00 94.62 85 TYR A CA 1
ATOM 687 C C . TYR A 1 85 ? -3.988 12.420 -3.165 1.00 94.62 85 TYR A C 1
ATOM 689 O O . TYR A 1 85 ? -5.100 12.936 -3.281 1.00 94.62 85 TYR A O 1
ATOM 697 N N . LYS A 1 86 ? -3.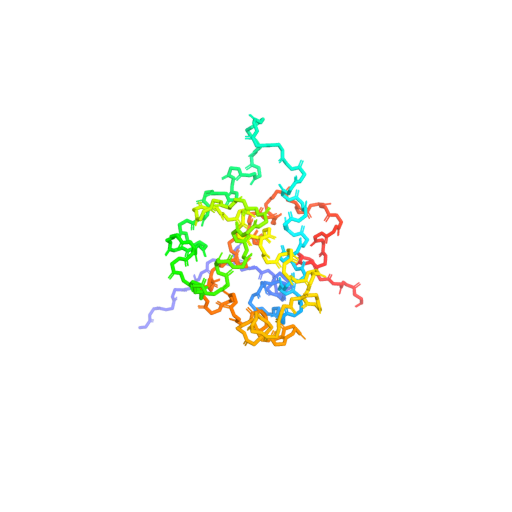347 11.841 -4.179 1.00 95.88 86 LYS A N 1
ATOM 698 C CA . LYS A 1 86 ? -3.966 11.540 -5.470 1.00 95.88 86 LYS A CA 1
ATOM 699 C C . LYS A 1 86 ? -4.686 10.199 -5.374 1.00 95.88 86 LYS A C 1
ATOM 701 O O . LYS A 1 86 ? -4.051 9.157 -5.212 1.00 95.88 86 LYS A O 1
ATOM 706 N N . TYR A 1 87 ? -6.012 10.232 -5.469 1.00 97.19 87 TYR A N 1
ATOM 707 C CA . TYR A 1 87 ? -6.850 9.038 -5.329 1.00 97.19 87 TYR A CA 1
ATOM 708 C C . TYR A 1 87 ? -6.793 8.078 -6.522 1.00 97.19 87 TYR A C 1
ATOM 710 O O . TYR A 1 87 ? -7.280 6.954 -6.449 1.00 97.19 87 TYR A O 1
ATOM 718 N N . ASP A 1 88 ? -6.162 8.502 -7.610 1.00 97.19 88 ASP A N 1
ATOM 719 C CA . ASP A 1 88 ? -5.898 7.709 -8.803 1.00 97.19 88 ASP A CA 1
ATOM 720 C C . ASP A 1 88 ? -4.413 7.315 -8.923 1.00 97.19 88 ASP A C 1
ATOM 722 O O . ASP A 1 88 ? -3.932 7.098 -10.034 1.00 97.19 88 ASP A O 1
ATOM 726 N N . SER A 1 89 ? -3.680 7.249 -7.804 1.00 97.50 89 SER A N 1
ATOM 727 C CA . SER A 1 89 ? -2.254 6.896 -7.773 1.00 97.50 89 SER A CA 1
ATOM 728 C C . SER A 1 89 ? -1.970 5.702 -6.865 1.00 97.50 89 SER A C 1
ATOM 730 O O . SER A 1 89 ? -2.360 5.684 -5.692 1.00 97.50 89 SER A O 1
ATOM 732 N N . VAL A 1 90 ? -1.244 4.719 -7.410 1.00 98.19 90 VAL A N 1
ATOM 733 C CA . VAL A 1 90 ? -0.766 3.545 -6.661 1.00 98.19 90 VAL A CA 1
ATOM 734 C C . VAL A 1 90 ? 0.277 3.974 -5.636 1.00 98.19 90 VAL A C 1
ATOM 736 O O . VAL A 1 90 ? 0.190 3.569 -4.476 1.00 98.19 90 VAL A O 1
ATOM 739 N N . ARG A 1 91 ? 1.218 4.847 -6.022 1.00 97.25 91 ARG A N 1
ATOM 740 C CA . ARG A 1 91 ? 2.235 5.397 -5.114 1.00 97.25 91 ARG A CA 1
ATOM 741 C C . ARG A 1 91 ? 1.604 6.054 -3.890 1.00 97.25 91 ARG A C 1
ATOM 743 O O . ARG A 1 91 ? 2.025 5.797 -2.764 1.00 97.25 91 ARG A O 1
ATOM 750 N N . ASP A 1 92 ? 0.594 6.895 -4.092 1.00 97.50 92 ASP A N 1
ATOM 751 C CA . ASP A 1 92 ? -0.036 7.608 -2.982 1.00 97.50 92 ASP A CA 1
ATOM 752 C C . ASP A 1 92 ? -0.828 6.658 -2.061 1.00 97.50 92 ASP A C 1
ATOM 754 O O . ASP A 1 92 ? -0.816 6.875 -0.848 1.00 97.50 92 ASP A O 1
ATOM 758 N N . LEU A 1 93 ? -1.428 5.575 -2.580 1.00 98.50 93 LEU A N 1
ATOM 759 C CA . LEU A 1 93 ? -2.028 4.528 -1.739 1.00 98.50 93 LEU A CA 1
ATOM 760 C C . LEU A 1 93 ? -0.968 3.777 -0.916 1.00 98.50 93 LEU A C 1
ATOM 762 O O . LEU A 1 93 ? -1.147 3.611 0.292 1.00 98.50 93 LEU A O 1
ATOM 766 N N . LEU A 1 94 ? 0.153 3.375 -1.528 1.00 98.50 94 LEU A N 1
ATOM 767 C CA . LEU A 1 94 ? 1.279 2.754 -0.812 1.00 98.50 94 LEU A CA 1
ATOM 768 C C . LEU A 1 94 ? 1.781 3.658 0.317 1.00 98.50 94 LEU A C 1
ATOM 770 O O . LEU A 1 94 ? 1.983 3.206 1.445 1.00 98.50 94 LEU A O 1
ATOM 774 N N . ARG A 1 95 ? 1.872 4.962 0.045 1.00 97.25 95 ARG A N 1
ATOM 775 C CA . ARG A 1 95 ? 2.260 5.967 1.032 1.00 97.25 95 ARG A CA 1
ATOM 776 C C . ARG A 1 95 ? 1.284 6.040 2.205 1.00 97.25 95 ARG A C 1
ATOM 778 O O . ARG A 1 95 ? 1.724 6.170 3.347 1.00 97.25 95 ARG A O 1
ATOM 785 N N . VAL A 1 96 ? -0.025 5.960 1.953 1.00 97.62 96 VAL A N 1
ATOM 786 C CA . VAL A 1 96 ? -1.048 5.907 3.015 1.00 97.62 96 VAL A CA 1
ATOM 787 C C . VAL A 1 96 ? -0.864 4.659 3.874 1.00 97.62 96 VAL A C 1
ATOM 789 O O . VAL A 1 96 ? -0.806 4.783 5.098 1.00 97.62 96 VAL A O 1
ATOM 792 N N . ILE A 1 97 ? -0.727 3.487 3.246 1.00 98.12 97 ILE A N 1
ATOM 793 C CA . ILE A 1 97 ? -0.527 2.201 3.932 1.00 98.12 97 ILE A CA 1
ATOM 794 C C . ILE A 1 97 ? 0.699 2.284 4.841 1.00 98.12 97 ILE A C 1
ATOM 796 O O . ILE A 1 97 ? 0.584 2.067 6.046 1.00 98.12 97 ILE A O 1
ATOM 800 N N . ARG A 1 98 ? 1.849 2.687 4.290 1.00 97.88 98 ARG A N 1
ATOM 801 C CA . ARG A 1 98 ? 3.100 2.849 5.034 1.00 97.88 98 ARG A CA 1
ATOM 802 C C . ARG A 1 98 ? 2.948 3.815 6.209 1.00 97.88 98 ARG A C 1
ATOM 804 O O . ARG A 1 98 ? 3.304 3.475 7.333 1.00 97.88 98 ARG A O 1
ATOM 811 N N . ASN A 1 99 ? 2.404 5.010 5.968 1.00 96.69 99 ASN A N 1
ATOM 812 C CA . ASN A 1 99 ? 2.252 6.029 7.009 1.00 96.69 99 ASN A CA 1
ATOM 813 C C . ASN A 1 99 ? 1.366 5.530 8.156 1.00 96.69 99 ASN A C 1
ATOM 815 O O . ASN A 1 99 ? 1.702 5.712 9.324 1.00 96.69 99 ASN A O 1
ATOM 819 N N . LYS A 1 100 ? 0.237 4.888 7.841 1.00 96.62 100 LYS A N 1
ATOM 820 C CA . LYS A 1 100 ? -0.692 4.394 8.864 1.00 96.62 100 LYS A CA 1
ATOM 821 C C . LYS A 1 100 ? -0.183 3.157 9.579 1.00 96.62 100 LYS A C 1
ATOM 823 O O . LYS A 1 100 ? -0.476 3.010 10.759 1.00 96.62 100 LYS A O 1
ATOM 828 N N . LEU A 1 101 ? 0.616 2.328 8.915 1.00 97.25 101 LEU A N 1
ATOM 829 C CA . LEU A 1 101 ? 1.288 1.205 9.553 1.00 97.25 101 LEU A CA 1
ATOM 830 C C . LEU A 1 101 ? 2.355 1.689 10.548 1.00 97.25 101 LEU A C 1
ATOM 832 O O . LEU A 1 101 ? 2.340 1.276 11.705 1.00 97.25 101 LEU A O 1
ATOM 836 N N . ASN A 1 102 ? 3.227 2.615 10.134 1.00 96.06 102 ASN A N 1
ATOM 837 C CA . ASN A 1 102 ? 4.314 3.140 10.972 1.00 96.06 102 ASN A CA 1
ATOM 838 C C . ASN A 1 102 ? 3.795 3.888 12.209 1.00 96.06 102 ASN A C 1
ATOM 840 O O . ASN A 1 102 ? 4.355 3.754 13.294 1.00 96.06 102 ASN A O 1
ATOM 844 N N . HIS A 1 103 ? 2.698 4.632 12.056 1.00 95.56 103 HIS A N 1
ATOM 845 C CA . HIS A 1 103 ? 2.094 5.429 13.127 1.00 95.56 103 HIS A CA 1
ATOM 846 C C . HIS A 1 103 ? 0.852 4.769 13.743 1.00 95.56 103 HIS A C 1
ATOM 848 O O . HIS A 1 103 ? 0.064 5.442 14.402 1.00 95.56 103 HIS A O 1
ATOM 854 N N . TYR A 1 104 ? 0.650 3.456 13.562 1.00 96.50 104 TYR A N 1
ATOM 855 C CA . TYR A 1 104 ? -0.593 2.776 13.959 1.00 96.50 104 TYR A CA 1
ATOM 856 C C . TYR A 1 104 ? -0.974 3.016 15.431 1.00 96.50 104 TYR A C 1
ATOM 858 O O . TYR A 1 104 ? -2.138 3.265 15.754 1.00 96.50 104 TYR A O 1
ATOM 866 N N . ARG A 1 105 ? 0.016 3.001 16.335 1.00 95.75 105 ARG A N 1
ATOM 867 C CA . ARG A 1 105 ? -0.187 3.216 17.780 1.00 95.75 105 ARG A CA 1
ATOM 868 C C . ARG A 1 105 ? -0.639 4.638 18.133 1.00 95.75 105 ARG A C 1
ATOM 870 O O . ARG A 1 105 ? -1.262 4.812 19.174 1.00 95.75 105 ARG A O 1
ATOM 877 N N . GLU A 1 106 ? -0.348 5.612 17.277 1.00 94.62 106 GLU A N 1
ATOM 878 C CA . GLU A 1 106 ? -0.693 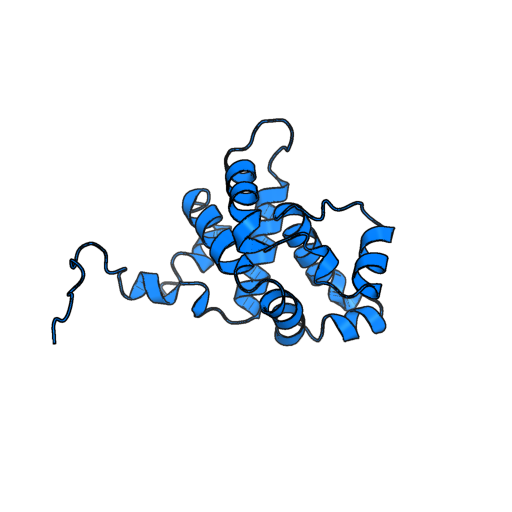7.031 17.446 1.00 94.62 106 GLU A CA 1
ATOM 879 C C . GLU A 1 106 ? -2.073 7.369 16.857 1.00 94.62 106 GLU A C 1
ATOM 881 O O . GLU A 1 106 ? -2.598 8.458 17.082 1.00 94.62 106 GLU A O 1
ATOM 886 N N . LEU A 1 107 ? -2.682 6.440 16.108 1.00 94.50 107 LEU A N 1
ATOM 887 C CA . LEU A 1 107 ? -4.016 6.621 15.540 1.00 94.50 107 LEU A CA 1
ATOM 888 C C . LEU A 1 107 ? -5.090 6.658 16.634 1.00 94.50 107 LEU A C 1
ATOM 890 O O . LEU A 1 107 ? -4.978 6.015 17.682 1.00 94.50 107 LEU A O 1
ATOM 894 N N . SER A 1 108 ? -6.181 7.374 16.358 1.00 95.81 108 SER A N 1
ATOM 895 C CA . SER A 1 108 ? -7.353 7.375 17.233 1.00 95.81 108 SER A CA 1
ATOM 896 C C . SER A 1 108 ? -7.974 5.974 17.331 1.00 95.81 108 SER A C 1
ATOM 898 O O . SER A 1 108 ? -7.816 5.134 16.441 1.00 95.81 108 SER A O 1
ATOM 900 N N . LYS A 1 109 ? -8.731 5.717 18.406 1.00 96.94 109 LYS A N 1
ATOM 901 C CA . LYS A 1 109 ? -9.417 4.427 18.600 1.00 96.94 109 LYS A CA 1
ATOM 902 C C . LYS A 1 109 ? -10.442 4.118 17.513 1.00 96.94 109 LYS A C 1
ATOM 904 O O . LYS A 1 109 ? -10.596 2.956 17.156 1.00 96.94 109 LYS A O 1
ATOM 909 N N . GLU A 1 110 ? -11.080 5.145 16.963 1.00 97.12 110 GLU A N 1
ATOM 910 C CA . GLU A 1 110 ? -11.982 5.018 15.817 1.00 97.12 110 GLU A CA 1
ATOM 911 C C . GLU A 1 110 ? -11.238 4.487 14.584 1.00 97.12 110 GLU A C 1
ATOM 913 O O . GLU A 1 110 ? -11.642 3.485 13.999 1.00 97.12 110 GLU A O 1
ATOM 918 N N . ILE A 1 111 ? -10.095 5.090 14.240 1.00 97.44 111 ILE A N 1
ATOM 919 C CA . ILE A 1 111 ? -9.305 4.676 13.076 1.00 97.44 111 ILE A CA 1
ATOM 920 C C . ILE A 1 111 ? -8.661 3.297 13.287 1.00 97.44 111 ILE A C 1
ATOM 922 O O . ILE A 1 111 ? -8.653 2.487 12.362 1.00 97.44 111 ILE A O 1
ATOM 926 N N . GLN A 1 112 ? -8.175 2.985 14.495 1.00 97.88 112 GLN A N 1
ATOM 927 C CA . GLN A 1 112 ? -7.711 1.630 14.836 1.00 97.88 112 GLN A CA 1
ATOM 928 C C . GLN A 1 112 ? -8.840 0.596 14.702 1.00 97.88 112 GLN A C 1
ATOM 930 O O . GLN A 1 112 ? -8.594 -0.519 14.253 1.00 97.88 112 GLN A O 1
ATOM 935 N N . GLY A 1 113 ? -10.076 0.959 15.060 1.00 98.19 113 GLY A N 1
ATOM 936 C CA . GLY A 1 113 ? -11.249 0.098 14.899 1.00 98.19 113 GLY A CA 1
ATOM 937 C C . GLY A 1 113 ? -11.588 -0.188 13.435 1.00 98.19 113 GLY A C 1
ATOM 938 O O . GLY A 1 113 ? -11.895 -1.328 13.102 1.00 98.19 113 GLY A O 1
ATOM 939 N N . ILE A 1 114 ? -11.475 0.820 12.565 1.00 98.00 114 ILE A N 1
ATOM 940 C CA . ILE A 1 114 ? -11.692 0.685 11.115 1.00 98.00 114 ILE A CA 1
ATOM 941 C C . ILE A 1 114 ? -10.615 -0.195 10.473 1.00 98.00 114 ILE A C 1
ATOM 943 O O . ILE A 1 114 ? -10.932 -1.104 9.709 1.00 98.00 114 ILE A O 1
ATOM 947 N N . LEU A 1 115 ? -9.342 0.078 10.774 1.00 97.75 115 LEU A N 1
ATOM 948 C CA . LEU A 1 115 ? -8.215 -0.636 10.170 1.00 97.75 115 LEU A CA 1
ATOM 949 C C . LEU A 1 115 ? -8.039 -2.043 10.746 1.00 97.75 115 LEU A C 1
ATOM 951 O O . LEU A 1 115 ? -7.558 -2.922 10.047 1.00 97.75 115 LEU A O 1
ATOM 955 N N . GLY A 1 116 ? -8.424 -2.270 12.000 1.00 97.75 116 GLY A N 1
ATOM 956 C CA . GLY A 1 116 ? -8.195 -3.530 12.697 1.00 97.75 116 GLY A CA 1
ATOM 957 C C . GLY A 1 116 ? -6.755 -3.698 13.193 1.00 97.75 116 GLY A C 1
ATOM 958 O O . GLY A 1 116 ? -5.853 -2.927 12.869 1.00 97.75 116 GLY A O 1
ATOM 959 N N . GLN A 1 117 ? -6.545 -4.731 14.014 1.00 97.38 117 GLN A N 1
ATOM 960 C CA . GLN A 1 117 ? -5.249 -5.007 14.642 1.00 97.38 117 GLN A CA 1
ATOM 961 C C . GLN A 1 117 ? -4.167 -5.344 13.609 1.00 97.38 117 GLN A C 1
ATOM 963 O O . GLN A 1 117 ? -4.430 -5.992 12.598 1.00 97.38 117 GLN A O 1
ATOM 968 N N . VAL A 1 118 ? -2.935 -4.927 13.888 1.00 96.31 118 VAL A N 1
ATOM 969 C CA . VAL A 1 118 ? -1.763 -5.270 13.074 1.00 96.31 118 VAL A CA 1
ATOM 970 C C . VAL A 1 118 ? -1.217 -6.641 13.517 1.00 96.31 118 VAL A C 1
ATOM 972 O O . VAL A 1 118 ? -1.098 -6.842 14.728 1.00 96.31 118 VAL A O 1
ATOM 975 N N . PRO A 1 119 ? -0.810 -7.533 12.589 1.00 97.19 119 PRO A N 1
ATOM 976 C CA . PRO A 1 119 ? -0.832 -7.351 11.133 1.00 97.19 119 PRO A CA 1
ATOM 977 C C . PRO A 1 119 ? -2.143 -7.757 10.438 1.00 97.19 119 PRO A C 1
ATOM 979 O O . PRO A 1 119 ? -2.458 -7.173 9.405 1.00 97.19 119 PRO A O 1
ATOM 982 N N . GLU A 1 120 ? -2.910 -8.723 10.948 1.00 97.69 120 GLU A N 1
ATOM 983 C CA . GLU A 1 120 ? -3.966 -9.396 10.172 1.00 97.69 120 GLU A CA 1
ATOM 984 C C . GLU A 1 120 ? -5.159 -8.502 9.829 1.00 97.69 120 GLU A C 1
ATOM 986 O O . GLU A 1 120 ? -5.602 -8.496 8.683 1.00 97.69 120 GLU A O 1
ATOM 991 N N . GLY A 1 121 ? -5.683 -7.748 10.798 1.00 98.00 121 GLY A N 1
ATOM 992 C CA . GLY A 1 121 ? -6.812 -6.841 10.578 1.00 98.00 121 GLY A CA 1
ATOM 993 C C . GLY A 1 121 ? -6.438 -5.718 9.617 1.00 98.00 121 GLY A C 1
ATOM 994 O O . GLY A 1 121 ? -7.128 -5.509 8.620 1.00 98.00 121 GLY A O 1
ATOM 995 N N . PHE A 1 122 ? -5.291 -5.082 9.872 1.00 98.44 122 PHE A N 1
ATOM 996 C CA . PHE A 1 122 ? -4.765 -4.009 9.033 1.00 98.44 122 PHE A CA 1
ATOM 997 C C . PHE A 1 122 ? -4.522 -4.482 7.598 1.00 98.44 122 PHE A C 1
ATOM 999 O O . PHE A 1 122 ? -4.940 -3.812 6.658 1.00 98.44 122 PHE A O 1
ATOM 1006 N N . GLU A 1 123 ? -3.877 -5.636 7.399 1.00 98.25 123 GLU A N 1
ATOM 1007 C CA . GLU A 1 123 ? -3.675 -6.192 6.056 1.00 98.25 123 GLU A CA 1
ATOM 1008 C C . GLU A 1 123 ? -5.007 -6.497 5.376 1.00 98.25 123 GLU A C 1
ATOM 1010 O O . GLU A 1 123 ? -5.212 -6.062 4.241 1.00 98.25 123 GLU A O 1
ATOM 1015 N N . SER A 1 124 ? -5.924 -7.158 6.089 1.00 98.31 124 SER A N 1
ATOM 1016 C CA . SER A 1 124 ? -7.232 -7.558 5.568 1.00 98.31 124 SER A CA 1
ATOM 1017 C C . SER A 1 124 ? -8.053 -6.357 5.107 1.00 98.31 124 SER A C 1
ATOM 1019 O O . SER A 1 124 ? -8.685 -6.396 4.048 1.00 98.31 124 SER A O 1
ATOM 1021 N N . TYR A 1 125 ? -7.995 -5.239 5.838 1.00 98.62 125 TYR A N 1
ATOM 1022 C CA . TYR A 1 125 ? -8.677 -4.005 5.458 1.00 98.62 125 TYR A CA 1
ATOM 1023 C C . TYR A 1 125 ? -8.298 -3.546 4.039 1.00 98.62 125 TYR A C 1
ATOM 1025 O O . TYR A 1 125 ? -9.185 -3.217 3.245 1.00 98.62 125 TYR A O 1
ATOM 1033 N N . PHE A 1 126 ? -7.006 -3.574 3.693 1.00 98.50 126 PHE A N 1
ATOM 1034 C CA . PHE A 1 126 ? -6.526 -3.191 2.362 1.00 98.50 126 PHE A CA 1
ATOM 1035 C C . PHE A 1 126 ? -6.654 -4.321 1.337 1.00 98.50 126 PHE A C 1
ATOM 1037 O O . PHE A 1 126 ? -7.058 -4.057 0.206 1.00 98.50 126 PHE A O 1
ATOM 1044 N N . SER A 1 127 ? -6.339 -5.568 1.693 1.00 97.81 127 SER A N 1
ATOM 1045 C CA . SER A 1 127 ? -6.330 -6.693 0.749 1.00 97.81 127 SER A CA 1
ATOM 1046 C C . SER A 1 127 ? -7.735 -7.066 0.268 1.00 97.81 127 SER A C 1
ATOM 1048 O O . SER A 1 127 ? -7.910 -7.412 -0.900 1.00 97.81 127 SER A O 1
ATOM 1050 N N . THR A 1 128 ? -8.761 -6.895 1.106 1.00 98.00 128 THR A N 1
ATOM 1051 C CA . THR A 1 128 ? -10.169 -7.066 0.701 1.00 98.00 128 THR A CA 1
ATOM 1052 C C . THR A 1 128 ? -10.637 -5.997 -0.292 1.00 98.00 128 THR A C 1
ATOM 1054 O O . THR A 1 128 ? -11.401 -6.300 -1.208 1.00 98.00 128 THR A O 1
ATOM 1057 N N . ARG A 1 129 ? -10.157 -4.754 -0.157 1.00 98.31 129 ARG A N 1
ATOM 1058 C CA . ARG A 1 129 ? -10.520 -3.614 -1.024 1.00 98.31 129 ARG A CA 1
ATOM 1059 C C . ARG A 1 129 ? -9.694 -3.555 -2.310 1.00 98.31 129 ARG A C 1
ATOM 1061 O O . ARG A 1 129 ? -10.201 -3.144 -3.356 1.00 98.31 129 ARG A O 1
ATOM 1068 N N . PHE A 1 130 ? -8.439 -3.993 -2.240 1.00 98.31 130 PHE A N 1
ATOM 1069 C CA . PHE A 1 130 ? -7.470 -3.973 -3.335 1.00 98.31 130 PHE A CA 1
ATOM 1070 C C . PHE A 1 130 ? -6.803 -5.350 -3.505 1.00 98.31 130 PHE A C 1
ATOM 1072 O O . PHE A 1 130 ? -5.590 -5.487 -3.324 1.00 98.31 130 PHE A O 1
ATOM 1079 N N . PRO A 1 131 ? -7.561 -6.389 -3.904 1.00 97.56 131 PRO A N 1
ATOM 1080 C CA . PRO A 1 131 ? -7.070 -7.773 -3.955 1.00 97.56 131 PRO A CA 1
ATOM 1081 C C . PRO A 1 131 ? -5.920 -7.989 -4.946 1.00 97.56 131 PRO A C 1
ATOM 1083 O O . PRO A 1 131 ? -5.209 -8.989 -4.881 1.00 97.56 131 PRO A O 1
ATOM 1086 N N . ARG A 1 132 ? -5.727 -7.058 -5.887 1.00 97.88 132 ARG A N 1
ATOM 1087 C CA . ARG A 1 132 ? -4.658 -7.100 -6.891 1.00 97.88 132 ARG A CA 1
ATOM 1088 C C . ARG A 1 132 ? -3.439 -6.258 -6.517 1.00 97.88 132 ARG A C 1
ATOM 1090 O O . ARG A 1 132 ? -2.414 -6.393 -7.174 1.00 97.88 132 ARG A O 1
ATOM 1097 N N . LEU A 1 133 ? -3.506 -5.432 -5.470 1.00 98.50 133 LEU A N 1
ATOM 1098 C CA . LEU A 1 133 ? -2.461 -4.452 -5.164 1.00 98.50 133 LEU A CA 1
ATOM 1099 C C . LEU A 1 133 ? -1.089 -5.102 -4.968 1.00 98.50 133 LEU A C 1
ATOM 1101 O O . LEU A 1 133 ? -0.146 -4.756 -5.671 1.00 98.50 133 LEU A O 1
ATOM 1105 N N . VAL A 1 134 ? -0.991 -6.070 -4.052 1.00 98.19 134 VAL A N 1
ATOM 1106 C CA . VAL A 1 134 ? 0.290 -6.713 -3.716 1.00 98.19 134 VAL A CA 1
ATOM 1107 C C . VAL A 1 134 ? 0.919 -7.358 -4.948 1.00 98.19 134 VAL A C 1
ATOM 1109 O O . VAL A 1 134 ? 2.100 -7.151 -5.205 1.00 98.19 134 VAL A O 1
ATOM 1112 N N . ILE A 1 135 ? 0.140 -8.112 -5.731 1.00 97.25 135 ILE A N 1
ATOM 1113 C CA . ILE A 1 135 ? 0.681 -8.841 -6.882 1.00 97.25 135 ILE A CA 1
ATOM 1114 C C . ILE A 1 135 ? 1.084 -7.911 -8.032 1.00 97.25 135 ILE A C 1
ATOM 1116 O O . ILE A 1 135 ? 2.099 -8.162 -8.675 1.00 97.25 135 ILE A O 1
ATOM 1120 N N . GLU A 1 136 ? 0.340 -6.835 -8.299 1.00 98.25 136 GLU A N 1
ATOM 1121 C CA . GLU A 1 136 ? 0.728 -5.901 -9.362 1.00 98.25 136 GLU A CA 1
ATOM 1122 C C . GLU A 1 136 ? 1.955 -5.065 -8.961 1.00 98.25 136 GLU A C 1
ATOM 1124 O O . GLU A 1 136 ? 2.866 -4.908 -9.771 1.00 98.25 136 GLU A O 1
ATOM 1129 N N . VAL A 1 137 ? 2.055 -4.623 -7.700 1.00 98.31 137 VAL A N 1
ATOM 1130 C CA . VAL A 1 137 ? 3.262 -3.941 -7.190 1.00 98.31 137 VAL A CA 1
ATOM 1131 C C . VAL A 1 137 ? 4.465 -4.889 -7.185 1.00 98.31 137 VAL A C 1
ATOM 1133 O O . VAL A 1 137 ? 5.557 -4.493 -7.585 1.00 98.31 137 VAL A O 1
ATOM 1136 N N . TYR A 1 138 ? 4.266 -6.155 -6.806 1.00 97.31 138 TYR A N 1
ATOM 1137 C CA . TYR A 1 138 ? 5.303 -7.187 -6.857 1.00 97.31 138 TYR A CA 1
ATOM 1138 C C . TYR A 1 138 ? 5.899 -7.349 -8.251 1.00 97.31 138 TYR A C 1
ATOM 1140 O O . TYR A 1 138 ? 7.115 -7.330 -8.379 1.00 97.31 138 TYR A O 1
ATOM 1148 N N . LYS A 1 139 ? 5.078 -7.470 -9.300 1.00 96.06 139 LYS A N 1
ATOM 1149 C CA . LYS A 1 139 ? 5.584 -7.629 -10.674 1.00 96.06 139 LYS A CA 1
ATOM 1150 C C . LYS A 1 139 ? 6.432 -6.441 -11.120 1.00 96.06 139 LYS A C 1
ATOM 1152 O O . LYS A 1 139 ? 7.464 -6.639 -11.758 1.00 96.06 139 LYS A O 1
ATOM 1157 N N . VAL A 1 140 ? 5.999 -5.225 -10.780 1.00 97.44 140 VAL A N 1
ATOM 1158 C CA . VAL A 1 140 ? 6.751 -4.005 -11.093 1.00 97.44 140 VAL A CA 1
ATOM 1159 C C . VAL A 1 140 ? 8.095 -4.043 -10.370 1.00 97.44 140 VAL A C 1
ATOM 1161 O O . VAL A 1 140 ? 9.134 -4.018 -11.022 1.00 97.44 140 VAL A O 1
ATOM 1164 N N . LEU A 1 141 ? 8.113 -4.210 -9.046 1.00 96.50 141 LEU A N 1
ATOM 1165 C CA . LEU A 1 141 ? 9.380 -4.199 -8.307 1.00 96.50 141 LEU A CA 1
ATOM 1166 C C . LEU A 1 141 ? 10.279 -5.392 -8.630 1.00 96.50 141 LEU A C 1
ATOM 1168 O O . LEU A 1 141 ? 11.491 -5.240 -8.658 1.00 96.50 141 LEU A O 1
ATOM 1172 N N . HIS A 1 142 ? 9.725 -6.558 -8.942 1.00 94.25 142 HIS A N 1
ATOM 1173 C CA . HIS A 1 142 ? 10.519 -7.689 -9.415 1.00 94.25 142 HIS A CA 1
ATOM 1174 C C . HIS A 1 142 ? 11.196 -7.383 -10.759 1.00 94.25 142 HIS A C 1
ATOM 1176 O O . HIS A 1 142 ? 12.247 -7.934 -11.055 1.00 94.25 142 HIS A O 1
ATOM 1182 N N . THR A 1 143 ? 10.616 -6.522 -11.597 1.00 94.38 143 THR A N 1
ATOM 1183 C CA . THR A 1 143 ? 11.219 -6.147 -12.885 1.00 94.38 143 THR A CA 1
ATOM 1184 C C . THR A 1 143 ? 12.326 -5.107 -12.708 1.00 94.38 143 THR A C 1
ATOM 1186 O O . THR A 1 143 ? 13.378 -5.225 -13.325 1.00 94.38 143 THR A O 1
ATOM 1189 N N . TYR A 1 144 ? 12.103 -4.105 -11.855 1.00 94.88 144 TYR A N 1
ATOM 1190 C CA . TYR A 1 144 ? 12.981 -2.932 -11.745 1.00 94.88 144 TYR A CA 1
ATOM 1191 C C . TYR A 1 144 ? 13.956 -2.977 -10.560 1.00 94.88 144 TYR A C 1
ATOM 1193 O O . TYR A 1 144 ? 14.999 -2.335 -10.604 1.00 94.88 144 TYR A O 1
ATOM 1201 N N . CYS A 1 145 ? 13.641 -3.738 -9.512 1.00 94.19 145 CYS A N 1
ATOM 1202 C CA . CYS A 1 145 ? 14.376 -3.774 -8.243 1.00 94.19 145 CYS A CA 1
ATOM 1203 C C . CYS A 1 145 ? 14.893 -5.186 -7.911 1.00 94.19 145 CYS A C 1
ATOM 1205 O O . CYS A 1 145 ? 15.170 -5.482 -6.748 1.00 94.19 145 CYS A O 1
ATOM 1207 N N . LEU A 1 146 ? 15.011 -6.078 -8.907 1.00 90.81 146 LEU A N 1
ATOM 1208 C CA . LEU A 1 146 ? 15.375 -7.490 -8.704 1.00 90.81 146 LEU A CA 1
ATOM 1209 C C . LEU A 1 146 ? 16.713 -7.688 -7.995 1.00 90.81 146 LEU A C 1
ATOM 1211 O O . LEU A 1 146 ? 16.867 -8.682 -7.296 1.00 90.81 146 LEU A O 1
ATOM 1215 N N . GLU A 1 147 ? 17.668 -6.784 -8.205 1.00 91.44 147 GLU A N 1
ATOM 1216 C CA . GLU A 1 147 ? 19.034 -6.862 -7.669 1.00 91.44 147 GLU A CA 1
ATOM 1217 C C . GLU A 1 147 ? 19.217 -6.033 -6.389 1.00 91.44 147 GLU A C 1
ATOM 1219 O O . GLU A 1 147 ? 20.297 -6.015 -5.810 1.00 91.44 147 GLU A O 1
ATOM 1224 N N . GLU A 1 148 ? 18.172 -5.350 -5.913 1.00 92.75 148 GLU A N 1
ATOM 1225 C CA . GLU A 1 148 ? 18.252 -4.566 -4.682 1.00 92.75 148 GLU A CA 1
ATOM 1226 C C . GLU A 1 148 ? 18.146 -5.481 -3.449 1.00 92.75 148 GLU A C 1
ATOM 1228 O O . GLU A 1 148 ? 17.204 -6.272 -3.318 1.00 92.75 148 GLU A O 1
ATOM 1233 N N . ASP A 1 149 ? 19.094 -5.352 -2.515 1.00 91.75 149 ASP A N 1
ATOM 1234 C CA . ASP A 1 149 ? 19.212 -6.220 -1.331 1.00 91.75 149 ASP A CA 1
ATOM 1235 C C . ASP A 1 149 ? 17.937 -6.255 -0.479 1.00 91.75 149 ASP A C 1
ATOM 1237 O O . ASP A 1 149 ? 17.506 -7.317 -0.020 1.00 91.75 149 ASP A O 1
ATOM 1241 N N . ILE A 1 150 ? 17.281 -5.100 -0.313 1.00 92.25 150 ILE A N 1
ATOM 1242 C CA . ILE A 1 150 ? 16.064 -4.974 0.498 1.00 92.25 150 ILE A CA 1
ATOM 1243 C C . ILE A 1 150 ? 14.920 -5.853 -0.025 1.00 92.25 150 ILE A C 1
ATOM 1245 O O . ILE A 1 150 ? 14.096 -6.314 0.770 1.00 92.25 150 ILE A O 1
ATOM 1249 N N . PHE A 1 151 ? 14.884 -6.139 -1.334 1.00 94.12 151 PHE A N 1
ATOM 1250 C CA . PHE A 1 151 ? 13.821 -6.936 -1.935 1.00 94.12 151 PHE A CA 1
ATOM 1251 C C . PHE A 1 151 ? 14.156 -8.423 -2.109 1.00 94.12 151 PHE A C 1
ATOM 1253 O O . PHE A 1 151 ? 13.245 -9.220 -2.347 1.00 94.12 151 PHE A O 1
ATOM 1260 N N . GLN A 1 152 ? 15.411 -8.845 -1.904 1.00 91.31 152 GLN A N 1
ATOM 1261 C CA . GLN A 1 152 ? 15.809 -10.255 -2.067 1.00 91.31 152 GLN A CA 1
ATOM 1262 C C . GLN A 1 152 ? 14.979 -11.207 -1.198 1.00 91.31 152 GLN A C 1
ATOM 1264 O O . GLN A 1 152 ? 14.571 -12.272 -1.664 1.00 91.31 152 GLN A O 1
ATOM 1269 N N . LYS A 1 153 ? 14.646 -10.795 0.035 1.00 90.56 153 LYS A N 1
ATOM 1270 C CA . LYS A 1 153 ? 13.788 -11.561 0.961 1.00 90.56 153 LYS A CA 1
ATOM 1271 C C . LYS A 1 153 ? 12.386 -11.852 0.409 1.00 90.56 153 LYS A C 1
ATOM 1273 O O . LYS A 1 153 ? 11.753 -12.810 0.842 1.00 90.56 153 LYS A O 1
ATOM 1278 N N . TYR A 1 154 ? 11.903 -11.054 -0.545 1.00 91.94 154 TYR A N 1
ATOM 1279 C CA . TYR A 1 154 ? 10.614 -11.257 -1.211 1.00 91.94 154 TYR A CA 1
ATOM 1280 C C . TYR A 1 154 ? 10.739 -12.062 -2.503 1.00 91.94 154 TYR A C 1
ATOM 1282 O O . TYR A 1 154 ? 9.796 -12.750 -2.882 1.00 91.94 154 TYR A O 1
ATOM 1290 N N . PHE A 1 155 ? 11.875 -11.970 -3.197 1.00 88.69 155 PHE A N 1
ATOM 1291 C CA . PHE A 1 155 ? 12.046 -12.569 -4.522 1.00 88.69 155 PHE A CA 1
ATOM 1292 C C . PHE A 1 155 ? 12.668 -13.964 -4.493 1.00 88.69 155 PHE A C 1
ATOM 1294 O O . PHE A 1 155 ? 12.296 -14.803 -5.310 1.00 88.69 155 PHE A O 1
ATOM 1301 N N . LYS A 1 156 ? 13.604 -14.227 -3.574 1.00 76.06 156 LYS A N 1
ATOM 1302 C CA . LYS A 1 156 ? 14.438 -15.441 -3.622 1.00 76.06 156 LYS A CA 1
ATOM 1303 C C . LYS A 1 156 ? 14.263 -16.392 -2.438 1.00 76.06 156 LYS A C 1
ATOM 1305 O O . LYS A 1 156 ? 14.684 -17.540 -2.556 1.00 76.06 156 LYS A O 1
ATOM 1310 N N . GLY A 1 157 ? 13.614 -15.951 -1.357 1.00 59.88 157 GLY A N 1
ATOM 1311 C CA . GLY A 1 157 ? 13.516 -16.691 -0.095 1.00 59.88 157 GLY A CA 1
ATOM 1312 C C . GLY A 1 157 ? 14.863 -16.929 0.556 1.00 59.88 157 GLY A C 1
ATOM 1313 O O . GLY A 1 157 ? 15.885 -17.080 -0.108 1.00 59.88 157 GLY A O 1
ATOM 1314 N N . ASN A 1 158 ? 14.887 -16.977 1.882 1.00 44.28 158 ASN A N 1
ATOM 1315 C CA . ASN A 1 158 ? 16.108 -17.352 2.578 1.00 44.28 158 ASN A CA 1
ATOM 1316 C C . ASN A 1 158 ? 16.453 -18.801 2.208 1.00 44.28 158 ASN A C 1
ATOM 1318 O O . ASN A 1 158 ? 15.760 -19.729 2.624 1.00 44.28 158 ASN A O 1
ATOM 1322 N N . GLN A 1 159 ? 17.524 -18.990 1.435 1.00 37.50 159 GLN A N 1
ATOM 1323 C CA . GLN A 1 159 ? 18.260 -20.247 1.445 1.00 37.50 159 GLN A CA 1
ATOM 1324 C C . GLN A 1 159 ? 18.977 -20.323 2.793 1.00 37.50 159 GLN A C 1
ATOM 1326 O O . GLN A 1 159 ? 20.121 -19.896 2.912 1.00 37.50 159 GLN A O 1
ATOM 1331 N N . ASN A 1 160 ? 18.257 -20.774 3.818 1.00 31.17 160 ASN A N 1
ATOM 1332 C CA . ASN A 1 160 ? 18.873 -21.285 5.036 1.00 31.17 160 ASN A CA 1
ATOM 1333 C C . ASN A 1 160 ? 19.039 -22.794 4.900 1.00 31.17 160 ASN A C 1
ATOM 1335 O O . ASN A 1 160 ? 18.048 -23.449 4.503 1.00 31.17 160 ASN A O 1
#

Radius of gyration: 17.25 Å; chains: 1; bounding box: 34×52×43 Å